Protein AF-A0A941RHB1-F1 (afdb_monomer_lite)

pLDDT: mean 76.35, std 16.91, range [41.53, 95.25]

Foldseek 3Di:
DVVVCVVVVHDDPPDPPPVVVVVVVVVVVQVVVDPVSVLVVLLVVLVVLLVVLVCQLPDPPRDPVVNVVSVVVNVVSVVVNVCSVPVDPPDD

Secondary structure (DSSP, 8-state):
-HHHHHHTTPPPPPTTTTHHHHHHHHHHHHTTT-HHHHHHHHHHHHHHHHHHHHHHHT-TT--HHHHHHHHHHHHHHHHHHHHHHS------

Sequence (92 aa):
MEIVLEEHEEDVPDSPSIKQWLTKGKVVLAELIGDKAILGAMHSNEEDTNTAYERVLNHEDIWNDAVEIIGRGYADERRHKIWLEVYPEDEE

Radius of gyration: 16.52 Å; chains: 1; bounding box: 29×30×48 Å

Structure (mmCIF, N/CA/C/O backbone):
data_AF-A0A941RHB1-F1
#
_entry.id   AF-A0A941RHB1-F1
#
loop_
_atom_site.group_PDB
_atom_site.id
_atom_site.type_symbol
_atom_site.label_atom_id
_atom_site.label_alt_id
_atom_site.label_comp_id
_atom_site.label_asym_id
_atom_site.label_entity_id
_atom_site.label_seq_id
_atom_site.pdbx_PDB_ins_code
_atom_site.Cartn_x
_atom_site.Cartn_y
_atom_site.Cartn_z
_atom_site.occupancy
_atom_site.B_iso_or_equiv
_atom_site.auth_seq_id
_atom_site.auth_comp_id
_atom_site.auth_asym_id
_atom_site.auth_atom_id
_atom_site.pdbx_PDB_model_num
ATOM 1 N N . MET A 1 1 ? 12.060 0.178 -4.013 1.00 73.00 1 MET A N 1
ATOM 2 C CA . MET A 1 1 ? 11.199 0.839 -5.009 1.00 73.00 1 MET A CA 1
ATOM 3 C C . MET A 1 1 ? 11.964 1.970 -5.659 1.00 73.00 1 MET A C 1
ATOM 5 O O . MET A 1 1 ? 12.064 1.953 -6.866 1.00 73.00 1 MET A O 1
ATOM 9 N N . GLU A 1 2 ? 12.598 2.841 -4.869 1.00 77.88 2 GLU A N 1
ATOM 10 C CA . GLU A 1 2 ? 13.541 3.873 -5.338 1.00 77.88 2 GLU A CA 1
ATOM 11 C C . GLU A 1 2 ? 14.583 3.336 -6.334 1.00 77.88 2 GLU A C 1
ATOM 13 O O . GLU A 1 2 ? 14.591 3.777 -7.470 1.00 77.88 2 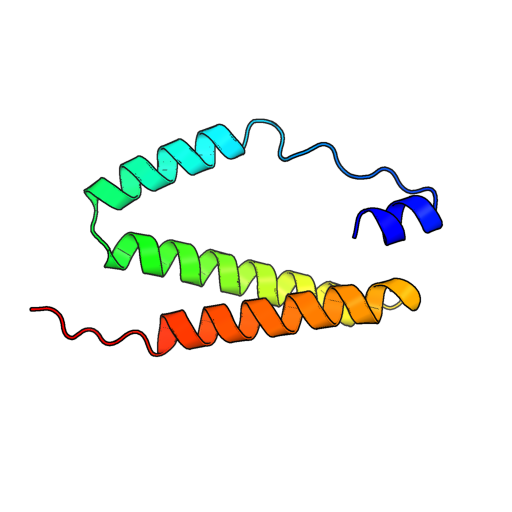GLU A O 1
ATOM 18 N N . ILE A 1 3 ? 15.319 2.275 -5.976 1.00 79.88 3 ILE A N 1
ATOM 19 C CA . ILE A 1 3 ? 16.297 1.625 -6.877 1.00 79.88 3 ILE A CA 1
ATOM 20 C C . ILE A 1 3 ? 15.675 1.185 -8.215 1.00 79.88 3 ILE A C 1
ATOM 22 O O . ILE A 1 3 ? 16.280 1.368 -9.259 1.00 79.88 3 ILE A O 1
ATOM 26 N N . VAL A 1 4 ? 14.459 0.629 -8.189 1.00 83.06 4 VAL A N 1
ATOM 27 C CA . VAL A 1 4 ? 13.772 0.168 -9.408 1.00 83.06 4 VAL A CA 1
ATOM 28 C C . VAL A 1 4 ? 13.342 1.361 -10.266 1.00 83.06 4 VAL A C 1
ATOM 30 O O . VAL A 1 4 ? 13.460 1.313 -11.478 1.00 83.06 4 VAL A O 1
ATOM 33 N N . LEU A 1 5 ? 12.864 2.448 -9.659 1.00 84.81 5 LEU A N 1
ATOM 34 C CA . LEU A 1 5 ? 12.477 3.653 -10.400 1.00 84.81 5 LEU A CA 1
ATOM 35 C C . LEU A 1 5 ? 13.699 4.331 -11.036 1.00 84.81 5 LEU A C 1
ATOM 37 O O . LEU A 1 5 ? 13.654 4.681 -12.209 1.00 84.81 5 LEU A O 1
ATOM 41 N N . GLU A 1 6 ? 14.810 4.423 -10.301 1.00 85.56 6 GLU A N 1
ATOM 42 C CA . GLU A 1 6 ? 16.076 4.949 -10.819 1.00 85.56 6 GLU A CA 1
ATOM 43 C C . GLU A 1 6 ? 16.628 4.109 -11.983 1.00 85.56 6 GLU A C 1
ATOM 45 O O . GLU A 1 6 ? 17.111 4.674 -12.964 1.00 85.56 6 GLU A O 1
ATOM 50 N N . GLU A 1 7 ? 16.538 2.773 -11.911 1.00 86.81 7 GLU A N 1
ATOM 51 C CA . GLU A 1 7 ? 16.976 1.870 -12.989 1.00 86.81 7 GLU A CA 1
ATOM 52 C C . GLU A 1 7 ? 16.170 2.034 -14.286 1.00 86.81 7 GLU A C 1
ATOM 54 O O . GLU A 1 7 ? 16.709 1.798 -15.369 1.00 86.81 7 GLU A O 1
ATOM 59 N N . HIS A 1 8 ? 14.913 2.474 -14.192 1.00 87.19 8 HIS A N 1
ATOM 60 C CA . HIS A 1 8 ? 14.041 2.740 -15.342 1.00 87.19 8 HIS A CA 1
ATOM 61 C C . HIS A 1 8 ? 13.951 4.228 -15.708 1.00 87.19 8 HIS A C 1
ATOM 63 O O . HIS A 1 8 ? 13.098 4.605 -16.506 1.00 87.19 8 HIS A O 1
ATOM 69 N N . GLU A 1 9 ? 14.846 5.060 -15.163 1.00 87.81 9 GLU A N 1
ATOM 70 C CA . GLU A 1 9 ? 14.898 6.512 -15.399 1.00 87.81 9 GLU A CA 1
ATOM 71 C C . GLU A 1 9 ? 13.572 7.236 -15.075 1.00 87.81 9 GLU A C 1
ATOM 73 O O . GLU A 1 9 ? 13.280 8.295 -15.633 1.00 87.81 9 GLU A O 1
ATOM 78 N N . GLU A 1 10 ? 12.772 6.676 -14.163 1.00 85.25 10 GLU A N 1
ATOM 79 C CA . GLU A 1 10 ? 11.522 7.268 -13.689 1.00 85.25 10 GLU A CA 1
ATOM 80 C C . GLU A 1 10 ? 11.752 8.099 -12.426 1.00 85.25 10 GLU A C 1
ATOM 82 O O . GLU A 1 10 ? 12.558 7.762 -11.551 1.00 85.25 10 GLU A O 1
ATOM 87 N N . ASP A 1 11 ? 10.998 9.191 -12.311 1.00 81.12 11 ASP A N 1
ATOM 88 C CA . ASP A 1 11 ? 11.091 10.072 -11.155 1.00 81.12 11 ASP A CA 1
ATOM 89 C C . ASP A 1 11 ? 10.605 9.343 -9.897 1.00 81.12 11 ASP A C 1
ATOM 91 O O . ASP A 1 11 ? 9.462 8.878 -9.800 1.00 81.12 11 ASP A O 1
ATOM 95 N N . VAL A 1 12 ? 11.467 9.289 -8.881 1.00 76.44 12 VAL A N 1
ATOM 96 C CA . VAL A 1 12 ? 11.058 8.856 -7.547 1.00 76.44 12 VAL A CA 1
ATOM 97 C C . VAL A 1 12 ? 10.075 9.904 -7.026 1.00 76.44 12 VAL A C 1
ATOM 99 O O . VAL A 1 12 ? 10.446 11.075 -6.912 1.00 76.44 12 VAL A O 1
ATOM 102 N N . PRO A 1 13 ? 8.818 9.536 -6.718 1.00 72.25 13 PRO A N 1
ATOM 103 C CA . PRO A 1 13 ? 7.852 10.512 -6.251 1.00 72.25 13 PRO A CA 1
ATOM 104 C C . PRO A 1 13 ? 8.375 11.178 -4.977 1.00 72.25 13 PRO A C 1
ATOM 106 O O . PRO A 1 13 ? 8.740 10.495 -4.016 1.00 72.25 13 PRO A O 1
ATOM 109 N N . ASP A 1 14 ? 8.389 12.513 -4.969 1.00 68.81 14 ASP A N 1
ATOM 110 C CA . ASP A 1 14 ? 8.774 13.291 -3.797 1.00 68.81 14 ASP A CA 1
ATOM 111 C C . ASP A 1 14 ? 7.970 12.822 -2.572 1.00 68.81 14 ASP A C 1
ATOM 113 O O . ASP A 1 14 ? 6.738 12.706 -2.615 1.00 68.81 14 ASP A O 1
ATOM 117 N N . SER A 1 15 ? 8.706 12.542 -1.489 1.00 54.25 15 SER A N 1
ATOM 118 C CA . SER A 1 15 ? 8.237 12.189 -0.138 1.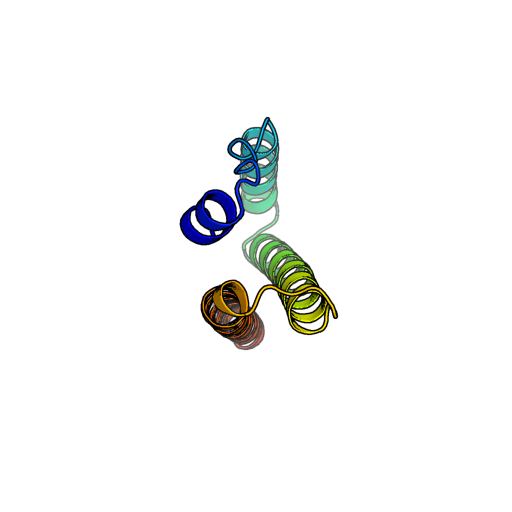00 54.25 15 SER A CA 1
ATOM 119 C C . SER A 1 15 ? 6.862 12.787 0.194 1.00 54.25 15 SER A C 1
ATOM 121 O O . SER A 1 15 ? 6.630 13.950 -0.145 1.00 54.25 15 SER A O 1
ATOM 123 N N . PRO A 1 16 ? 5.945 12.056 0.871 1.00 50.28 16 PRO A N 1
ATOM 124 C CA . PRO A 1 16 ? 4.516 12.370 0.921 1.00 50.28 16 PRO A CA 1
ATOM 125 C C . PRO A 1 16 ? 4.238 13.849 1.211 1.00 50.28 16 PRO A C 1
ATOM 127 O O . PRO A 1 16 ? 4.229 14.301 2.360 1.00 50.28 16 PRO A O 1
ATOM 130 N N . SER A 1 17 ? 3.980 14.604 0.141 1.00 51.22 17 SER A N 1
ATOM 131 C CA . SER A 1 17 ? 3.810 16.049 0.198 1.00 51.22 17 SER A CA 1
ATOM 132 C C . SER A 1 17 ? 2.568 16.385 1.019 1.00 51.22 17 SER A C 1
ATOM 134 O O . SER A 1 17 ? 1.466 15.938 0.708 1.00 51.22 17 SER A O 1
ATOM 136 N N . ILE A 1 18 ? 2.748 17.136 2.114 1.00 46.47 18 ILE A N 1
ATOM 137 C CA . ILE A 1 18 ? 1.703 17.754 2.965 1.00 46.47 18 ILE A CA 1
ATOM 138 C C . ILE A 1 18 ? 0.748 16.758 3.679 1.00 46.47 18 ILE A C 1
ATOM 140 O O . ILE A 1 18 ? 0.222 17.056 4.754 1.00 46.47 18 ILE A O 1
ATOM 144 N N . LYS A 1 19 ? 0.581 15.532 3.176 1.00 47.75 19 LYS A N 1
ATOM 145 C CA . LYS A 1 19 ? -0.298 14.483 3.703 1.00 47.75 19 LYS A CA 1
ATOM 146 C C . LYS A 1 19 ? 0.187 13.929 5.037 1.00 47.75 19 LYS A C 1
ATOM 148 O O . LYS A 1 19 ? -0.646 13.559 5.850 1.00 47.75 19 LYS A O 1
ATOM 153 N N . GLN A 1 20 ? 1.488 13.978 5.325 1.00 48.41 20 GLN A N 1
ATOM 154 C CA . GLN A 1 20 ? 2.036 13.565 6.623 1.00 48.41 20 GLN A CA 1
ATOM 155 C C . GLN A 1 20 ? 1.466 14.393 7.797 1.00 48.41 20 GLN A C 1
ATOM 157 O O . GLN A 1 20 ? 1.313 13.885 8.910 1.00 48.41 20 GLN A O 1
ATOM 162 N N . TRP A 1 21 ? 1.080 15.652 7.545 1.00 48.28 21 TRP A N 1
ATOM 163 C CA . TRP A 1 21 ? 0.417 16.514 8.530 1.00 48.28 21 TRP A CA 1
ATOM 164 C C . TRP A 1 21 ? -1.052 16.113 8.753 1.00 48.28 21 TRP A C 1
ATOM 166 O O . TRP A 1 21 ? -1.521 16.080 9.890 1.00 48.28 21 TRP A O 1
ATOM 176 N N . LEU A 1 22 ? -1.754 15.709 7.686 1.00 48.50 22 LEU A N 1
ATOM 177 C CA . LEU A 1 22 ? -3.105 15.136 7.758 1.00 48.50 22 LEU A CA 1
ATOM 178 C C . LEU A 1 22 ? -3.117 13.774 8.467 1.00 48.50 22 LEU A C 1
ATOM 180 O O . LEU A 1 22 ? -4.045 13.497 9.225 1.00 48.50 22 LEU A O 1
ATOM 184 N N . THR A 1 23 ? -2.086 12.946 8.277 1.00 52.44 23 THR A N 1
ATOM 185 C CA . THR A 1 23 ? -1.941 11.667 8.986 1.00 52.44 23 THR A CA 1
ATOM 186 C C . THR A 1 23 ? -1.747 11.895 10.485 1.00 52.44 23 THR A C 1
ATOM 188 O O . THR A 1 23 ? -2.452 11.281 11.279 1.00 52.44 23 THR A O 1
ATOM 191 N N . LYS A 1 24 ? -0.896 12.853 10.891 1.00 50.81 24 LYS A N 1
ATOM 192 C CA . LYS A 1 24 ? -0.766 13.255 12.307 1.00 50.81 24 LYS A CA 1
ATOM 193 C C . LYS A 1 24 ? -2.083 13.766 12.901 1.00 50.81 24 LYS A C 1
ATOM 195 O O . LYS A 1 24 ? -2.424 13.383 14.014 1.00 50.81 24 LYS A O 1
ATOM 200 N N . GLY A 1 25 ? -2.839 14.583 12.164 1.00 46.97 25 GLY A N 1
ATOM 201 C CA . GLY A 1 25 ? -4.150 15.067 12.613 1.00 46.97 25 GLY A CA 1
ATOM 202 C C . GLY A 1 25 ? -5.170 13.942 12.830 1.00 46.97 25 GLY A C 1
ATOM 203 O O . GLY A 1 25 ? -5.920 13.979 13.801 1.00 46.97 25 GLY A O 1
ATOM 204 N N . LYS A 1 26 ? -5.167 12.914 11.970 1.00 50.69 26 LYS A N 1
ATOM 205 C CA . LYS A 1 26 ? -6.027 11.727 12.110 1.00 50.69 26 LYS A CA 1
ATOM 206 C C . LYS A 1 26 ? -5.626 10.828 13.280 1.00 50.69 26 LYS A C 1
ATOM 208 O O . LYS A 1 26 ? -6.518 10.323 13.945 1.00 50.69 26 LYS A O 1
ATOM 213 N N . VAL A 1 27 ? -4.330 10.665 13.558 1.00 56.12 27 VAL A N 1
ATOM 214 C CA . VAL A 1 27 ? -3.842 9.888 14.716 1.00 56.12 27 VAL A CA 1
ATOM 215 C C . VAL A 1 27 ? -4.300 10.524 16.031 1.00 56.12 27 VAL A C 1
ATOM 217 O O . VAL A 1 27 ? -4.858 9.829 16.868 1.00 56.12 27 VAL A O 1
ATOM 220 N N . VAL A 1 28 ? -4.196 11.851 16.163 1.00 53.62 28 VAL A N 1
ATOM 221 C CA . VAL A 1 28 ? -4.685 12.588 17.349 1.00 53.62 28 VAL A CA 1
ATOM 222 C C . VAL A 1 28 ? -6.215 12.495 17.498 1.00 53.62 28 VAL A C 1
ATOM 224 O O . VAL A 1 28 ? -6.736 12.438 18.608 1.00 53.62 28 VAL A O 1
ATOM 227 N N . LEU A 1 29 ? -6.960 12.455 16.388 1.00 51.91 29 LEU A N 1
ATOM 228 C CA . LEU A 1 29 ? -8.411 12.210 16.394 1.00 51.91 29 LEU A CA 1
ATOM 229 C C . LEU A 1 29 ? -8.768 10.754 16.730 1.00 51.91 29 LEU A C 1
ATOM 231 O O . LEU A 1 29 ? -9.812 10.513 17.326 1.00 51.91 29 LEU A O 1
ATOM 235 N N . ALA A 1 30 ? -7.923 9.794 16.370 1.00 54.09 30 ALA A N 1
ATOM 236 C CA . ALA A 1 30 ? -8.135 8.380 16.641 1.00 54.09 30 ALA A CA 1
ATOM 237 C C . ALA A 1 30 ? -7.767 8.012 18.097 1.00 54.09 30 ALA A C 1
ATOM 239 O O . ALA A 1 30 ? -8.493 7.240 18.720 1.00 54.09 30 ALA A O 1
ATOM 240 N N . GLU A 1 31 ? -6.767 8.682 18.691 1.00 53.94 31 GLU A N 1
ATOM 241 C CA . GLU A 1 31 ? -6.493 8.681 20.144 1.00 53.94 31 GLU A CA 1
ATOM 242 C C . GLU A 1 31 ? -7.696 9.187 20.974 1.00 53.94 31 GLU A C 1
ATOM 244 O O . GLU A 1 31 ? -7.850 8.817 22.135 1.00 53.94 31 GLU A O 1
ATOM 249 N N . LEU A 1 32 ? -8.584 9.999 20.383 1.00 51.69 32 LEU A N 1
ATOM 250 C CA . LEU A 1 32 ? -9.813 10.511 21.011 1.00 51.69 32 LEU A CA 1
ATOM 251 C C . LEU A 1 32 ? -11.030 9.568 20.886 1.00 51.69 32 LEU A C 1
ATOM 253 O O . LEU A 1 32 ? -12.023 9.785 21.580 1.00 51.69 32 LEU A O 1
ATOM 257 N N . ILE A 1 33 ? -10.983 8.556 20.009 1.00 55.00 33 ILE A N 1
ATOM 258 C CA . ILE A 1 33 ? -12.117 7.660 19.685 1.00 55.00 33 ILE A CA 1
ATOM 259 C C . ILE A 1 33 ? -11.889 6.230 20.227 1.00 55.00 33 ILE A C 1
ATOM 261 O O . ILE A 1 33 ? -12.853 5.488 20.419 1.00 55.00 33 ILE A O 1
ATOM 265 N N . GLY A 1 34 ? -10.645 5.873 20.563 1.00 63.72 34 GLY A N 1
ATOM 266 C CA . GLY A 1 34 ? -10.261 4.611 21.206 1.00 63.72 34 GLY A CA 1
ATOM 267 C C . GLY A 1 34 ? -9.538 3.646 20.263 1.00 63.72 34 GLY A C 1
ATOM 268 O O . GLY A 1 34 ? -9.665 3.740 19.039 1.00 63.72 34 GLY A O 1
ATOM 269 N N . ASP A 1 35 ? -8.802 2.694 20.840 1.00 69.81 35 ASP A N 1
ATOM 270 C CA . ASP A 1 35 ? -7.909 1.767 20.126 1.00 69.81 35 ASP A CA 1
ATOM 271 C C . ASP A 1 35 ? -8.600 1.025 18.969 1.00 69.81 35 ASP A C 1
ATOM 273 O O . ASP A 1 35 ? -8.018 0.861 17.898 1.00 69.81 35 ASP A O 1
ATOM 277 N N . LYS A 1 36 ? -9.892 0.688 19.102 1.00 70.94 36 LYS A N 1
ATOM 278 C CA . LYS A 1 36 ? -10.676 0.045 18.030 1.00 70.94 36 LYS A CA 1
ATOM 279 C C . LYS A 1 36 ? -10.815 0.905 16.767 1.00 70.94 36 LYS A C 1
ATOM 281 O O . LYS A 1 36 ? -10.795 0.372 15.660 1.00 70.94 36 LYS A O 1
ATOM 286 N N . ALA A 1 37 ? -10.942 2.228 16.896 1.00 74.62 37 ALA A N 1
ATOM 287 C CA . ALA A 1 37 ? -11.041 3.118 15.737 1.00 74.62 37 ALA A CA 1
ATOM 288 C C . ALA A 1 37 ? -9.688 3.301 15.035 1.00 74.62 37 ALA A C 1
ATOM 290 O O . ALA A 1 37 ? -9.648 3.406 13.808 1.00 74.62 37 ALA A O 1
ATOM 291 N N . ILE A 1 38 ? -8.587 3.288 15.797 1.00 75.19 38 ILE A N 1
ATOM 292 C CA . ILE A 1 38 ? -7.224 3.267 15.248 1.00 75.19 38 ILE A CA 1
ATOM 293 C C . ILE A 1 38 ? -7.004 1.971 14.463 1.00 75.19 38 ILE A C 1
ATOM 295 O O . ILE A 1 38 ? -6.623 2.029 13.295 1.00 75.19 38 ILE A O 1
ATOM 299 N N . LEU A 1 39 ? -7.307 0.817 15.066 1.00 78.38 39 LEU A N 1
ATOM 300 C CA . LEU A 1 39 ? -7.160 -0.492 14.424 1.00 78.38 39 LEU A CA 1
ATOM 301 C C . LEU A 1 39 ? -8.038 -0.617 13.172 1.00 78.38 39 LEU A C 1
ATOM 303 O O . LEU A 1 39 ? -7.567 -1.104 12.148 1.00 78.38 39 LEU A O 1
ATOM 307 N N . GLY A 1 40 ? -9.271 -0.101 13.203 1.00 77.62 40 GLY A N 1
ATOM 308 C CA . GLY A 1 40 ? -10.145 -0.058 12.027 1.00 77.62 40 GLY A CA 1
ATOM 309 C C . GLY A 1 40 ? -9.596 0.818 10.894 1.00 77.62 40 GLY A C 1
ATOM 310 O O . GLY A 1 40 ? -9.654 0.433 9.727 1.00 77.62 40 GLY A O 1
ATOM 311 N N . ALA A 1 41 ? -9.010 1.975 11.217 1.00 79.56 41 ALA A N 1
ATOM 312 C CA . ALA A 1 41 ? -8.359 2.826 10.222 1.00 79.56 41 ALA A CA 1
ATOM 313 C C . ALA A 1 41 ? -7.094 2.174 9.638 1.00 79.56 41 ALA A C 1
ATOM 315 O O . ALA A 1 41 ? -6.838 2.303 8.441 1.00 79.56 41 ALA A O 1
ATOM 316 N N . MET A 1 42 ? -6.319 1.462 10.461 1.00 81.25 42 MET A N 1
ATOM 317 C CA . MET A 1 42 ? -5.169 0.684 9.996 1.00 81.25 42 MET A CA 1
ATOM 318 C C . MET A 1 42 ? -5.617 -0.449 9.076 1.00 81.25 42 MET A C 1
ATOM 320 O O . MET A 1 42 ? -5.094 -0.556 7.975 1.00 81.25 42 MET A O 1
ATOM 324 N N . HIS A 1 43 ? -6.641 -1.218 9.458 1.00 80.19 43 HIS A N 1
ATOM 325 C CA . HIS A 1 43 ? -7.167 -2.314 8.638 1.00 80.19 43 HIS A CA 1
ATOM 326 C C . HIS A 1 43 ? -7.632 -1.818 7.267 1.00 80.19 43 HIS A C 1
ATOM 328 O O . HIS A 1 43 ? -7.206 -2.366 6.256 1.00 80.19 43 HIS A O 1
ATOM 334 N N . SER A 1 44 ? -8.376 -0.708 7.211 1.00 77.38 44 SER A N 1
ATOM 335 C CA . SER A 1 44 ? -8.779 -0.091 5.939 1.00 77.38 44 SER A CA 1
ATOM 336 C C . SER A 1 44 ? -7.584 0.324 5.070 1.00 77.38 44 SER A C 1
ATOM 338 O O . SER A 1 44 ? -7.620 0.112 3.859 1.00 77.38 44 SER A O 1
ATOM 340 N N . ASN A 1 45 ? -6.525 0.895 5.657 1.00 79.69 45 ASN A N 1
ATOM 341 C CA . ASN A 1 45 ? -5.313 1.233 4.903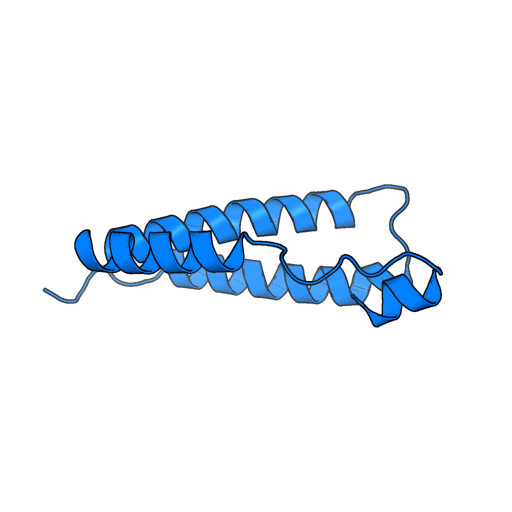 1.00 79.69 45 ASN A CA 1
ATOM 342 C C . ASN A 1 45 ? -4.616 -0.028 4.365 1.00 79.69 45 ASN A C 1
ATOM 344 O O . ASN A 1 45 ? -4.124 -0.019 3.236 1.00 79.69 45 ASN A O 1
ATOM 348 N N . GLU A 1 46 ? -4.584 -1.110 5.149 1.00 82.44 46 GLU A N 1
ATOM 349 C CA . GLU A 1 46 ? -4.014 -2.388 4.720 1.00 82.44 46 GLU A CA 1
ATOM 350 C C . GLU A 1 46 ? -4.822 -3.016 3.577 1.00 82.44 46 GLU A C 1
ATOM 352 O O . GLU A 1 46 ? -4.243 -3.581 2.649 1.00 82.44 46 GLU A O 1
ATOM 357 N N . GLU A 1 47 ? -6.153 -2.907 3.580 1.00 84.19 47 GLU A N 1
ATOM 358 C CA . GLU A 1 47 ? -6.989 -3.382 2.468 1.00 84.19 47 GLU A CA 1
ATOM 359 C C . GLU A 1 47 ? -6.717 -2.624 1.163 1.00 84.19 47 GLU A C 1
ATOM 361 O O . GLU A 1 47 ? -6.539 -3.247 0.107 1.00 84.19 47 GLU A O 1
ATOM 366 N N . ASP A 1 48 ? -6.627 -1.294 1.240 1.00 84.75 48 ASP A N 1
ATOM 367 C CA . ASP A 1 48 ? -6.300 -0.443 0.095 1.00 84.75 48 ASP A CA 1
ATOM 368 C C . ASP A 1 48 ? -4.903 -0.769 -0.454 1.00 84.75 48 ASP A C 1
ATOM 370 O O . ASP A 1 48 ? -4.715 -0.904 -1.669 1.00 84.75 48 ASP A O 1
ATOM 374 N N . THR A 1 49 ? -3.929 -0.964 0.437 1.00 84.19 49 THR A N 1
ATOM 375 C CA . THR A 1 49 ? -2.537 -1.254 0.070 1.00 84.19 49 THR A CA 1
ATOM 376 C C . THR A 1 49 ? -2.403 -2.649 -0.549 1.00 84.19 49 THR A C 1
ATOM 378 O O . THR A 1 49 ? -1.784 -2.797 -1.603 1.00 84.19 49 THR A O 1
ATOM 381 N N . ASN A 1 50 ? -3.064 -3.665 0.016 1.00 90.62 50 ASN A N 1
ATOM 382 C CA . ASN A 1 50 ? -3.127 -5.010 -0.567 1.00 90.62 50 ASN A CA 1
ATOM 383 C C . ASN A 1 50 ? -3.750 -5.001 -1.972 1.00 90.62 50 ASN A C 1
ATOM 385 O O . ASN A 1 50 ? -3.241 -5.663 -2.877 1.00 90.62 50 ASN A O 1
ATOM 389 N N . THR A 1 51 ? -4.816 -4.221 -2.170 1.00 91.69 51 THR A N 1
ATOM 390 C CA . THR A 1 51 ? -5.466 -4.065 -3.479 1.00 91.69 51 THR A CA 1
ATOM 391 C C . THR A 1 51 ? -4.541 -3.376 -4.484 1.00 91.69 51 THR A C 1
ATOM 393 O O . THR A 1 51 ? -4.493 -3.760 -5.653 1.00 91.69 51 THR A O 1
ATOM 396 N N . ALA A 1 52 ? -3.789 -2.358 -4.058 1.00 91.19 52 ALA A N 1
ATOM 397 C CA . ALA A 1 52 ? -2.816 -1.683 -4.912 1.00 91.19 52 ALA A CA 1
ATOM 398 C C . ALA A 1 52 ? -1.691 -2.635 -5.348 1.00 91.19 52 ALA A C 1
ATOM 400 O O . ALA A 1 52 ? -1.401 -2.723 -6.541 1.00 91.19 52 ALA A O 1
ATOM 401 N N . TYR A 1 53 ? -1.121 -3.400 -4.413 1.00 94.38 53 TYR A N 1
ATOM 402 C CA . TYR A 1 53 ? -0.116 -4.419 -4.717 1.00 94.38 53 TYR A CA 1
ATOM 403 C C . TYR A 1 53 ? -0.634 -5.474 -5.698 1.00 94.38 53 TYR A C 1
ATOM 405 O O . TYR A 1 53 ? 0.038 -5.772 -6.685 1.00 94.38 53 TYR A O 1
ATOM 413 N N . GLU A 1 54 ? -1.836 -6.007 -5.466 1.00 95.25 54 GLU A N 1
ATOM 414 C CA . GLU A 1 54 ? -2.458 -6.988 -6.359 1.00 95.25 54 GLU A CA 1
ATOM 415 C C . GLU A 1 54 ? -2.643 -6.426 -7.774 1.00 95.25 54 GLU A C 1
ATOM 417 O O . GLU A 1 54 ? -2.337 -7.104 -8.755 1.00 95.25 54 GLU A O 1
ATOM 422 N N . ARG A 1 55 ? -3.098 -5.176 -7.902 1.00 95.25 55 ARG A N 1
ATOM 423 C CA . ARG A 1 55 ? -3.260 -4.525 -9.209 1.00 95.25 55 ARG A CA 1
ATOM 424 C C . ARG A 1 55 ? -1.935 -4.368 -9.941 1.00 95.25 55 ARG A C 1
ATOM 426 O O . ARG A 1 55 ? -1.891 -4.635 -11.134 1.00 95.25 55 ARG A O 1
ATOM 433 N N . VAL A 1 56 ? -0.878 -3.952 -9.244 1.00 93.50 56 VAL A N 1
ATOM 434 C CA . VAL A 1 56 ? 0.440 -3.768 -9.864 1.00 93.50 56 VAL A CA 1
ATOM 435 C C . VAL A 1 56 ? 1.027 -5.111 -10.298 1.00 93.50 56 VAL A C 1
ATOM 437 O O . VAL A 1 56 ? 1.469 -5.230 -11.434 1.00 93.50 56 VAL A O 1
ATOM 440 N N . LEU A 1 57 ? 0.971 -6.141 -9.446 1.00 95.00 57 LEU A N 1
ATOM 441 C CA . LEU A 1 57 ? 1.489 -7.480 -9.765 1.00 95.00 57 LEU A CA 1
ATOM 442 C C . LEU A 1 57 ? 0.768 -8.158 -10.938 1.00 95.00 57 LEU A C 1
ATOM 444 O O . LEU A 1 57 ? 1.361 -9.003 -11.601 1.00 95.00 57 LEU A O 1
ATOM 448 N N . ASN A 1 58 ? -0.492 -7.799 -11.187 1.00 95.19 58 ASN A N 1
ATOM 449 C CA . ASN A 1 58 ? -1.275 -8.296 -12.319 1.00 95.19 58 ASN A CA 1
ATOM 450 C C . ASN A 1 58 ? -1.255 -7.354 -13.536 1.00 95.19 58 ASN A C 1
ATOM 452 O O . ASN A 1 58 ? -1.942 -7.626 -14.521 1.00 95.19 58 ASN A O 1
ATOM 456 N N . HIS A 1 59 ? -0.520 -6.240 -13.479 1.00 95.06 59 HIS A N 1
ATOM 457 C CA . HIS A 1 59 ? -0.430 -5.304 -14.593 1.00 95.06 59 HIS A CA 1
ATOM 458 C C . HIS A 1 59 ? 0.474 -5.874 -15.692 1.00 95.06 59 HIS A C 1
ATOM 460 O O . HIS A 1 59 ? 1.573 -6.341 -15.409 1.00 95.06 59 HIS A O 1
ATOM 466 N N . GLU A 1 60 ? 0.030 -5.819 -16.950 1.00 93.44 60 GLU A N 1
ATOM 467 C CA . GLU A 1 60 ? 0.749 -6.426 -18.084 1.00 93.44 60 GLU A CA 1
ATOM 468 C C . GLU A 1 60 ? 2.144 -5.813 -18.297 1.00 93.44 60 GLU A C 1
ATOM 470 O O . GLU A 1 60 ? 3.087 -6.523 -18.636 1.00 93.44 60 GLU A O 1
ATOM 475 N N . ASP A 1 61 ? 2.280 -4.515 -18.018 1.00 93.94 61 ASP A N 1
ATOM 476 C CA . ASP A 1 61 ? 3.534 -3.761 -18.160 1.00 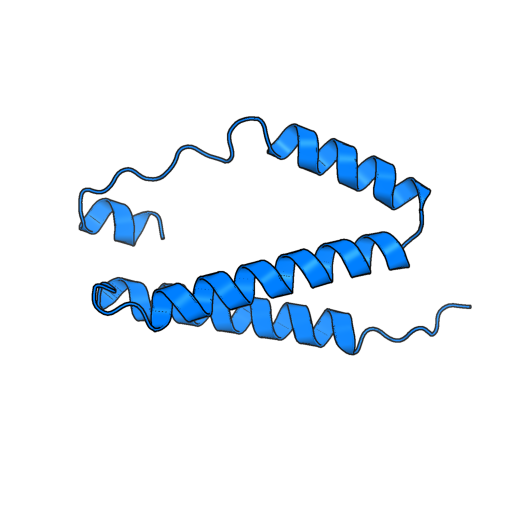93.94 61 ASP A CA 1
ATOM 477 C C . ASP A 1 61 ? 4.424 -3.769 -16.902 1.00 93.94 61 ASP A C 1
ATOM 479 O O . ASP A 1 61 ? 5.307 -2.922 -16.768 1.00 93.94 61 ASP A O 1
ATOM 483 N N . ILE A 1 62 ? 4.192 -4.672 -15.941 1.00 93.19 62 ILE A N 1
ATOM 484 C CA . ILE A 1 62 ? 5.049 -4.742 -14.753 1.00 93.19 62 ILE A CA 1
ATOM 485 C C . ILE A 1 62 ? 6.500 -5.048 -15.147 1.00 93.19 62 ILE A C 1
ATOM 487 O O . ILE A 1 62 ? 6.790 -5.994 -15.883 1.00 93.19 62 ILE A O 1
ATOM 491 N N . TRP A 1 63 ? 7.442 -4.267 -14.618 1.00 94.50 63 TRP A N 1
ATOM 492 C CA . TRP A 1 63 ? 8.855 -4.561 -14.806 1.00 94.50 63 TRP A CA 1
ATOM 493 C C . TRP A 1 63 ? 9.267 -5.801 -14.012 1.00 94.50 63 TRP A C 1
ATOM 495 O O . TRP A 1 63 ? 8.927 -5.963 -12.839 1.00 94.50 63 TRP A O 1
ATOM 505 N N . ASN A 1 64 ? 10.021 -6.690 -14.658 1.00 92.69 64 ASN A N 1
ATOM 506 C CA . ASN A 1 64 ? 10.391 -7.987 -14.087 1.00 92.69 64 ASN A CA 1
ATOM 507 C C . ASN A 1 64 ? 11.244 -7.870 -12.810 1.00 92.69 64 ASN A C 1
ATOM 509 O O . ASN A 1 64 ? 11.126 -8.704 -11.915 1.00 92.69 64 ASN A O 1
ATOM 513 N N . ASP A 1 65 ? 12.090 -6.846 -12.722 1.00 92.00 65 ASP A N 1
ATOM 514 C CA . ASP A 1 65 ? 12.908 -6.511 -11.547 1.00 92.00 65 ASP A CA 1
ATOM 515 C C . ASP A 1 65 ? 12.070 -5.960 -10.377 1.00 92.00 65 ASP A C 1
ATOM 517 O O . ASP A 1 65 ? 12.394 -6.178 -9.207 1.00 92.00 65 ASP A O 1
ATOM 521 N N . ALA A 1 66 ? 10.939 -5.321 -10.675 1.00 92.31 66 ALA A N 1
ATOM 522 C CA . ALA A 1 66 ? 10.003 -4.803 -9.690 1.00 92.31 66 ALA A CA 1
ATOM 523 C C . ALA A 1 66 ? 9.187 -5.914 -9.004 1.00 92.31 66 ALA A C 1
ATOM 525 O O . ALA A 1 66 ? 8.797 -5.762 -7.844 1.00 92.31 66 ALA A O 1
ATOM 526 N N . VAL A 1 67 ? 8.944 -7.042 -9.684 1.00 94.19 67 VAL A N 1
ATOM 527 C CA . VAL A 1 67 ? 8.078 -8.134 -9.194 1.00 94.19 67 VAL A CA 1
ATOM 528 C C . VAL A 1 67 ? 8.516 -8.639 -7.821 1.00 94.19 67 VAL A C 1
ATOM 530 O O . VAL A 1 67 ? 7.680 -8.829 -6.937 1.00 94.19 67 VAL A O 1
ATOM 533 N N . GLU A 1 68 ? 9.819 -8.840 -7.610 1.00 94.25 68 GLU A N 1
ATOM 534 C CA . GLU A 1 68 ? 10.317 -9.387 -6.347 1.00 94.25 68 GLU A CA 1
ATOM 535 C C . GLU A 1 68 ? 10.096 -8.416 -5.179 1.00 94.25 68 GLU A C 1
ATOM 537 O O . GLU A 1 68 ? 9.599 -8.812 -4.121 1.00 94.25 68 GLU A O 1
ATOM 542 N N . ILE A 1 69 ? 10.444 -7.139 -5.357 1.00 93.25 69 ILE A N 1
ATOM 543 C CA . ILE A 1 69 ? 10.319 -6.137 -4.293 1.00 93.25 69 ILE A CA 1
ATOM 544 C C . ILE A 1 69 ? 8.853 -5.812 -3.988 1.00 93.25 69 ILE A C 1
ATOM 546 O O . ILE A 1 69 ? 8.485 -5.701 -2.817 1.00 93.25 69 ILE A O 1
ATOM 550 N N . ILE A 1 70 ? 8.007 -5.739 -5.018 1.00 93.75 70 ILE A N 1
ATOM 551 C CA . ILE A 1 70 ? 6.559 -5.540 -4.891 1.00 93.75 70 ILE A CA 1
ATOM 552 C C . ILE A 1 70 ? 5.925 -6.759 -4.212 1.00 93.75 70 ILE A C 1
ATOM 554 O O . ILE A 1 70 ? 5.139 -6.606 -3.281 1.00 93.75 70 ILE A O 1
ATOM 558 N N . GLY A 1 71 ? 6.315 -7.975 -4.603 1.00 94.38 71 GLY A N 1
ATOM 559 C CA . GLY A 1 71 ? 5.822 -9.214 -4.002 1.00 94.38 71 GLY A CA 1
ATOM 560 C C . GLY A 1 71 ? 6.190 -9.360 -2.523 1.00 94.38 71 GLY A C 1
ATOM 561 O O . GLY A 1 71 ? 5.373 -9.824 -1.726 1.00 94.38 71 GLY A O 1
ATOM 562 N N . ARG A 1 72 ? 7.391 -8.920 -2.124 1.00 94.06 72 ARG A N 1
ATOM 563 C CA . ARG A 1 72 ? 7.799 -8.878 -0.709 1.00 94.06 72 ARG A CA 1
ATOM 564 C C . ARG A 1 72 ? 6.949 -7.900 0.103 1.00 94.06 72 ARG A C 1
ATOM 566 O O . ARG A 1 72 ? 6.496 -8.282 1.178 1.00 94.06 72 ARG A O 1
ATOM 573 N N . GLY A 1 73 ? 6.714 -6.692 -0.418 1.00 90.62 73 GLY A N 1
ATOM 574 C CA . GLY A 1 73 ? 5.826 -5.707 0.209 1.00 90.62 73 GLY A CA 1
ATOM 575 C C . GLY A 1 73 ? 4.404 -6.245 0.362 1.00 90.62 73 GLY A C 1
ATOM 576 O O . GLY A 1 73 ? 3.863 -6.259 1.461 1.00 90.62 73 GLY A O 1
ATOM 577 N N . TYR A 1 74 ? 3.852 -6.830 -0.703 1.00 95.19 74 TYR A N 1
ATOM 578 C CA . TYR A 1 74 ? 2.530 -7.455 -0.670 1.00 95.19 74 TYR A CA 1
ATOM 579 C C . TYR A 1 74 ? 2.405 -8.543 0.410 1.00 95.19 74 TYR A C 1
ATOM 581 O O . TYR A 1 74 ? 1.413 -8.610 1.132 1.00 95.19 74 TYR A O 1
ATOM 589 N N . ALA A 1 75 ? 3.421 -9.396 0.562 1.00 94.12 75 ALA A N 1
ATOM 590 C CA . ALA A 1 75 ? 3.420 -10.430 1.594 1.00 94.12 75 ALA A CA 1
ATOM 591 C C . ALA A 1 75 ? 3.488 -9.865 3.027 1.00 94.12 75 ALA A C 1
ATOM 593 O O . ALA A 1 75 ? 3.019 -10.526 3.957 1.00 94.12 75 ALA A O 1
ATOM 594 N N . ASP A 1 76 ? 4.086 -8.689 3.222 1.00 90.81 76 ASP A N 1
ATOM 595 C CA . ASP A 1 76 ? 4.139 -8.000 4.514 1.00 90.81 76 ASP A CA 1
ATOM 596 C C . ASP A 1 76 ? 2.769 -7.423 4.888 1.00 90.81 76 ASP A C 1
ATOM 598 O O . ASP A 1 76 ? 2.234 -7.783 5.936 1.00 90.81 76 ASP A O 1
ATOM 602 N N . GLU A 1 77 ? 2.119 -6.694 3.978 1.00 87.88 77 GLU A N 1
ATOM 603 C CA . GLU A 1 77 ? 0.793 -6.108 4.242 1.00 87.88 77 GLU A CA 1
ATOM 604 C C . GLU A 1 77 ? -0.292 -7.171 4.445 1.00 87.88 77 GLU A C 1
ATOM 606 O O . GLU A 1 77 ? -1.230 -6.995 5.225 1.00 87.88 77 GLU A O 1
ATOM 611 N N . ARG A 1 78 ? -0.162 -8.345 3.813 1.00 92.56 78 ARG A N 1
ATOM 612 C CA . ARG A 1 78 ? -1.035 -9.490 4.123 1.00 92.56 78 ARG A CA 1
ATOM 613 C C . ARG A 1 78 ? -0.831 -10.007 5.544 1.00 92.56 78 ARG A C 1
ATOM 615 O O . ARG A 1 78 ? -1.803 -10.412 6.180 1.00 92.56 78 ARG A O 1
ATOM 622 N N . ARG A 1 79 ? 0.408 -10.013 6.050 1.00 87.69 79 ARG A N 1
ATOM 623 C CA . ARG A 1 79 ? 0.692 -10.388 7.444 1.00 87.69 79 ARG A CA 1
ATOM 624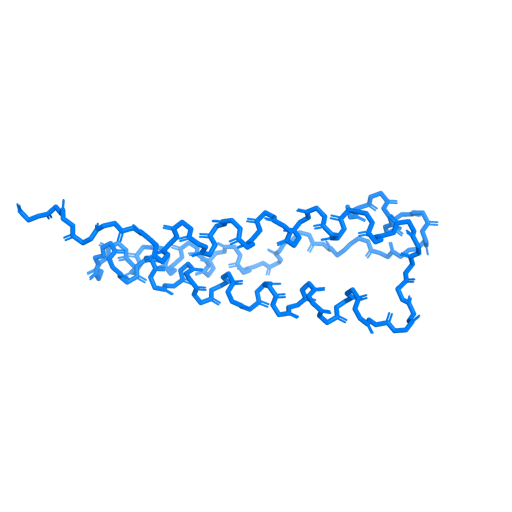 C C . ARG A 1 79 ? 0.149 -9.340 8.413 1.00 87.69 79 ARG A C 1
ATOM 626 O O . ARG A 1 79 ? -0.437 -9.736 9.417 1.00 87.69 79 ARG A O 1
ATOM 633 N N . HIS A 1 80 ? 0.285 -8.050 8.101 1.00 82.81 80 HIS A N 1
ATOM 634 C CA . HIS A 1 80 ? -0.291 -6.961 8.897 1.00 82.81 80 HIS A CA 1
ATOM 635 C C . HIS A 1 80 ? -1.817 -7.045 8.961 1.00 82.81 80 HIS A C 1
ATOM 637 O O . HIS A 1 80 ? -2.381 -7.019 10.054 1.00 82.81 80 HIS A O 1
ATOM 643 N N . LYS A 1 81 ? -2.482 -7.257 7.818 1.00 84.06 81 LYS A N 1
ATOM 644 C CA . LYS A 1 81 ? -3.934 -7.462 7.762 1.00 84.06 81 LYS A CA 1
ATOM 645 C C . LYS A 1 81 ? -4.382 -8.630 8.641 1.00 84.06 81 LYS A C 1
ATOM 647 O O . LYS A 1 81 ? -5.284 -8.458 9.453 1.00 84.06 81 LYS A O 1
ATOM 652 N N . ILE A 1 82 ? -3.727 -9.790 8.522 1.00 87.56 82 ILE A N 1
ATOM 653 C CA . ILE A 1 82 ? -4.043 -10.953 9.364 1.00 87.56 82 ILE A CA 1
ATOM 654 C C . ILE A 1 82 ? -3.872 -10.586 10.836 1.00 87.56 82 ILE A C 1
ATOM 656 O O . ILE A 1 82 ? -4.773 -10.844 11.620 1.00 87.56 82 ILE A O 1
ATOM 660 N N . TRP A 1 83 ? -2.758 -9.955 11.218 1.00 82.75 83 TRP A N 1
ATOM 661 C CA . TRP A 1 83 ? -2.518 -9.556 12.606 1.00 82.75 83 TRP A CA 1
ATOM 662 C C . TRP A 1 83 ? -3.633 -8.660 13.168 1.00 82.75 83 TRP A C 1
ATOM 664 O O . TRP A 1 83 ? -4.075 -8.895 14.290 1.00 82.75 83 TRP A O 1
ATOM 674 N N . LEU A 1 84 ? -4.128 -7.700 12.380 1.00 76.50 84 LEU A N 1
ATOM 675 C CA . LEU A 1 84 ? -5.257 -6.841 12.758 1.00 76.50 84 LEU A CA 1
ATOM 676 C C . LEU A 1 84 ? -6.574 -7.622 12.905 1.00 76.50 84 LEU A C 1
ATOM 678 O O . LEU A 1 84 ? -7.392 -7.276 13.750 1.00 76.50 84 LEU A O 1
ATOM 682 N N . GLU A 1 85 ? -6.780 -8.676 12.113 1.00 81.12 85 GLU A N 1
ATOM 683 C CA . GLU A 1 85 ? -7.992 -9.510 12.145 1.00 81.12 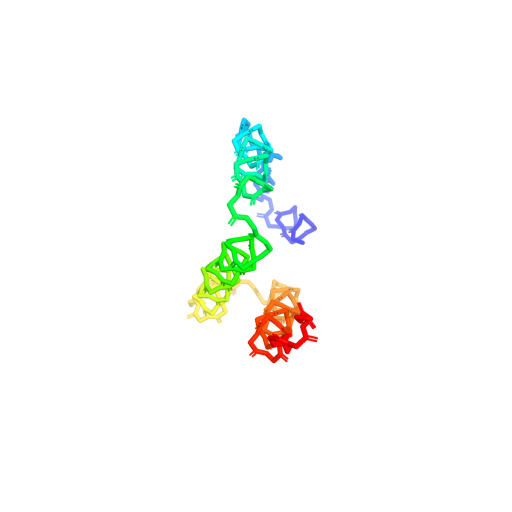85 GLU A CA 1
ATOM 684 C C . GLU A 1 85 ? -8.009 -10.528 13.293 1.00 81.12 85 GLU A C 1
ATOM 686 O O . GLU A 1 85 ? -9.080 -10.845 13.808 1.00 81.12 85 GLU A O 1
ATOM 691 N N . VAL A 1 86 ? -6.846 -11.052 13.698 1.00 81.06 86 VAL A N 1
ATOM 692 C CA . VAL A 1 86 ? -6.715 -11.941 14.872 1.00 81.06 86 VAL A CA 1
ATOM 693 C C . VAL A 1 86 ? -6.433 -11.194 16.174 1.00 81.06 86 VAL A C 1
ATOM 695 O O . VAL A 1 86 ? -6.284 -11.853 17.204 1.00 81.06 86 VAL A O 1
ATOM 698 N N . TYR A 1 87 ? -6.362 -9.858 16.163 1.00 65.88 87 TYR A N 1
ATOM 699 C CA . TYR A 1 87 ? -6.155 -9.087 17.387 1.00 65.88 87 TYR A CA 1
ATOM 700 C C . TYR A 1 87 ? -7.296 -9.388 18.381 1.00 65.88 87 TYR A C 1
ATOM 702 O O . TYR A 1 87 ? -8.460 -9.130 18.066 1.00 65.88 87 TYR A O 1
ATOM 710 N N . PRO A 1 88 ? -7.000 -9.989 19.548 1.00 54.28 88 PRO A N 1
ATOM 711 C CA . PRO A 1 88 ? -8.027 -10.417 20.486 1.00 54.28 88 PRO A CA 1
ATOM 712 C C . PRO A 1 88 ? -8.714 -9.195 21.105 1.00 54.28 88 PRO A C 1
ATOM 714 O O . PRO A 1 88 ? -8.050 -8.277 21.575 1.00 54.28 88 PRO A O 1
ATOM 717 N N . GLU A 1 89 ? -10.048 -9.202 21.145 1.00 53.91 89 GLU A N 1
ATOM 718 C CA . GLU A 1 89 ? -10.869 -8.192 21.838 1.00 53.91 89 GLU A CA 1
ATOM 719 C C . GLU A 1 89 ? -10.752 -8.260 23.383 1.00 53.91 89 GLU A C 1
ATOM 721 O O . GLU A 1 89 ? -11.534 -7.628 24.088 1.00 53.91 89 GLU A O 1
ATOM 726 N N . ASP A 1 90 ? -9.785 -9.007 23.921 1.00 47.81 90 ASP A N 1
ATOM 727 C CA . ASP A 1 90 ? -9.683 -9.358 25.339 1.00 47.81 90 ASP A CA 1
ATOM 728 C C . ASP A 1 90 ? -8.677 -8.466 26.093 1.00 47.81 90 ASP A C 1
ATOM 730 O O . ASP A 1 90 ? -7.647 -8.937 26.570 1.00 47.81 90 ASP A O 1
ATOM 734 N N . GLU A 1 91 ? -8.987 -7.179 26.235 1.00 46.44 91 GLU A N 1
ATOM 735 C CA . GLU A 1 91 ? -8.523 -6.365 27.372 1.00 46.44 91 GLU A CA 1
ATOM 736 C C . GLU A 1 91 ? -9.715 -5.532 27.891 1.00 46.44 91 GLU A C 1
ATOM 738 O O . GLU A 1 91 ? -9.848 -4.345 27.597 1.00 46.44 91 GLU A O 1
ATOM 743 N N . GLU A 1 92 ? -10.619 -6.196 28.628 1.00 41.53 92 GLU A N 1
ATOM 744 C CA . GLU A 1 92 ? -11.621 -5.584 29.529 1.00 41.53 92 GLU A CA 1
ATOM 745 C C . GLU A 1 92 ? -11.209 -5.756 31.000 1.00 41.53 92 GLU A C 1
ATOM 747 O O . GLU A 1 92 ? -10.781 -6.874 31.380 1.00 41.53 92 GLU A O 1
#